Protein AF-A0A966US51-F1 (afdb_monomer_lite)

Sequence (117 aa):
MKNLEQQIIELTKKYYNYVSLDHHKDRDCHWYIEKVYSYGEAPKYTAKHYGYRAEQWTSQTVDSEEDAMLLLINKLTREINDAIKHTKRNLEEAKRNPDETWYTAEEYEKELEALEA

Secondary structure (DSSP, 8-state):
---HHHHHHHHHHHHHHHHTTTT--STTT-EEEEEE--TTSPPEEEEEEE-SSS-EEEPPPBS-HHHHHHHHHHHHHHHHHHHHHHHHHHHHHHHH-TTSSSS-HHHHHHHHHHHH-

Radius of gyration: 16.94 Å; chains: 1; bounding box: 43×23×50 Å

Structure (mmCIF, N/CA/C/O backbone):
data_AF-A0A966US51-F1
#
_entry.id   AF-A0A966US51-F1
#
loop_
_atom_site.group_PDB
_atom_site.id
_atom_site.type_symbol
_atom_site.label_atom_id
_atom_site.label_alt_id
_atom_site.label_comp_id
_atom_site.label_asym_id
_atom_site.label_entity_id
_atom_site.label_seq_id
_atom_site.pdbx_PDB_ins_code
_atom_site.Cartn_x
_atom_site.Cartn_y
_atom_site.Cartn_z
_atom_site.occupancy
_atom_site.B_iso_or_equiv
_atom_site.auth_seq_id
_atom_site.auth_comp_id
_atom_site.auth_asym_id
_atom_site.auth_atom_id
_atom_site.pdbx_PDB_model_num
ATOM 1 N N . MET A 1 1 ? 8.982 11.248 15.789 1.00 44.47 1 MET A N 1
ATOM 2 C CA . MET A 1 1 ? 8.075 10.231 15.214 1.00 44.47 1 MET A CA 1
ATOM 3 C C . MET A 1 1 ? 7.290 10.898 14.100 1.00 44.47 1 MET A C 1
ATOM 5 O O . MET A 1 1 ? 6.773 11.981 14.343 1.00 44.47 1 MET A O 1
ATOM 9 N N . LYS A 1 2 ? 7.261 10.334 12.885 1.00 61.28 2 LYS A N 1
ATOM 10 C CA . LYS A 1 2 ? 6.337 10.822 11.848 1.00 61.28 2 LYS A CA 1
ATOM 11 C C . LYS A 1 2 ? 4.908 10.502 12.292 1.00 61.28 2 LYS A C 1
ATOM 13 O O . LYS A 1 2 ? 4.675 9.394 12.769 1.00 61.28 2 LYS A O 1
ATOM 18 N N . ASN A 1 3 ? 3.985 11.445 12.113 1.00 91.75 3 ASN A N 1
ATOM 19 C CA . ASN A 1 3 ? 2.546 11.189 12.223 1.00 91.75 3 ASN A CA 1
ATOM 20 C C . ASN A 1 3 ? 2.189 9.979 11.325 1.00 91.75 3 ASN A C 1
ATOM 22 O O . ASN A 1 3 ? 2.641 9.931 10.179 1.00 91.75 3 ASN A O 1
ATOM 26 N N . LEU A 1 4 ? 1.443 8.995 11.845 1.00 96.50 4 LEU A N 1
ATOM 27 C CA . LEU A 1 4 ? 1.024 7.803 11.094 1.00 96.50 4 LEU A CA 1
ATOM 28 C C . LEU A 1 4 ? 0.222 8.182 9.839 1.00 96.50 4 LEU A C 1
ATOM 30 O O . LEU A 1 4 ? 0.421 7.579 8.789 1.00 96.50 4 LEU A O 1
ATOM 34 N N . GLU A 1 5 ? -0.605 9.229 9.906 1.00 95.81 5 GLU A N 1
ATOM 35 C CA . GLU A 1 5 ? -1.351 9.732 8.745 1.00 95.81 5 GLU A CA 1
ATOM 36 C C . GLU A 1 5 ? -0.393 10.222 7.664 1.00 95.81 5 GLU A C 1
ATOM 38 O O . GLU A 1 5 ? -0.547 9.893 6.493 1.00 95.81 5 GLU A O 1
ATOM 43 N N . GLN A 1 6 ? 0.652 10.954 8.061 1.00 96.81 6 GLN A N 1
ATOM 44 C CA . GLN A 1 6 ? 1.655 11.448 7.124 1.00 96.81 6 GLN A CA 1
ATOM 45 C C . GLN A 1 6 ? 2.403 10.295 6.444 1.00 96.81 6 GLN A C 1
ATOM 47 O O . GLN A 1 6 ? 2.704 10.385 5.257 1.00 96.81 6 GLN A O 1
ATOM 52 N N . GLN A 1 7 ? 2.669 9.202 7.167 1.00 97.31 7 GLN A N 1
ATOM 53 C CA . GLN A 1 7 ? 3.267 8.000 6.579 1.00 97.31 7 GLN A CA 1
ATOM 54 C C . GLN A 1 7 ? 2.319 7.330 5.577 1.00 97.31 7 GLN A C 1
ATOM 56 O O . GLN A 1 7 ? 2.754 6.954 4.492 1.00 97.31 7 GLN A O 1
ATOM 61 N N . ILE A 1 8 ? 1.024 7.227 5.896 1.00 97.56 8 ILE A N 1
ATOM 62 C CA . ILE A 1 8 ? 0.015 6.705 4.963 1.00 97.56 8 ILE A CA 1
ATOM 63 C C . ILE A 1 8 ? -0.072 7.592 3.717 1.00 97.56 8 ILE A C 1
ATOM 65 O O . ILE A 1 8 ? -0.079 7.065 2.609 1.00 97.56 8 ILE A O 1
ATOM 69 N N . ILE A 1 9 ? -0.080 8.920 3.862 1.00 96.62 9 ILE A N 1
ATOM 70 C CA . ILE A 1 9 ? -0.108 9.868 2.735 1.00 96.62 9 ILE A CA 1
ATOM 71 C C . ILE A 1 9 ? 1.114 9.676 1.830 1.00 96.62 9 ILE A C 1
ATOM 73 O O . ILE A 1 9 ? 0.985 9.622 0.609 1.00 96.62 9 ILE A O 1
ATOM 77 N N . GLU A 1 10 ? 2.307 9.548 2.412 1.00 95.81 10 GLU A N 1
ATOM 78 C CA . GLU A 1 10 ? 3.533 9.308 1.647 1.00 95.81 10 GLU A CA 1
ATOM 79 C C . GLU A 1 10 ? 3.482 7.967 0.898 1.00 95.81 10 GLU A C 1
ATOM 81 O O . GLU A 1 10 ? 3.763 7.920 -0.299 1.00 95.81 10 GLU A O 1
ATOM 86 N N . LEU A 1 11 ? 3.082 6.885 1.573 1.00 96.44 11 LEU A N 1
ATOM 87 C CA . LEU A 1 11 ? 3.015 5.547 0.979 1.00 96.44 11 LEU A CA 1
ATOM 88 C C . LEU A 1 11 ? 1.932 5.439 -0.099 1.00 96.44 11 LEU A C 1
ATOM 90 O O . LEU A 1 11 ? 2.184 4.893 -1.170 1.00 96.44 11 LEU A O 1
ATOM 94 N N . THR A 1 12 ? 0.743 5.986 0.147 1.00 95.25 12 THR A N 1
ATOM 95 C CA . THR A 1 12 ? -0.349 5.993 -0.839 1.00 95.25 12 THR A CA 1
ATOM 96 C C . THR A 1 12 ? -0.006 6.847 -2.053 1.00 95.25 12 THR A C 1
ATOM 98 O O . THR A 1 12 ? -0.349 6.454 -3.162 1.00 95.25 12 THR A O 1
ATOM 101 N N . LYS A 1 13 ? 0.742 7.948 -1.893 1.00 94.38 13 LYS A N 1
ATOM 102 C CA . LYS A 1 13 ? 1.254 8.733 -3.026 1.00 94.38 13 LYS A CA 1
ATOM 103 C C . LYS A 1 13 ? 2.219 7.923 -3.898 1.00 94.38 13 LYS A C 1
ATOM 105 O O . LYS A 1 13 ? 2.074 7.943 -5.117 1.00 94.38 13 LYS A O 1
ATOM 110 N N . LYS A 1 14 ? 3.168 7.196 -3.293 1.00 94.25 14 LYS A N 1
ATOM 111 C CA . LYS A 1 14 ? 4.074 6.288 -4.027 1.00 94.25 14 LYS A CA 1
ATOM 112 C C . LYS A 1 14 ? 3.290 5.205 -4.762 1.00 94.25 14 LYS A C 1
ATOM 114 O O . LYS A 1 14 ? 3.460 5.017 -5.962 1.00 94.25 14 LYS A O 1
ATOM 119 N N . TYR A 1 15 ? 2.380 4.541 -4.048 1.00 94.44 15 TYR A N 1
ATOM 120 C CA . TYR A 1 15 ? 1.547 3.489 -4.620 1.00 94.44 15 TYR A CA 1
ATOM 121 C C . TYR A 1 15 ? 0.697 4.011 -5.787 1.00 94.44 15 TYR A C 1
ATOM 123 O O . TYR A 1 15 ? 0.690 3.396 -6.845 1.00 94.44 15 TYR A O 1
ATOM 131 N N . TYR A 1 16 ? 0.062 5.179 -5.632 1.00 93.44 16 TYR A N 1
ATOM 132 C CA . TYR A 1 16 ? -0.713 5.854 -6.675 1.00 93.44 16 TYR A CA 1
ATOM 133 C C . TYR A 1 16 ? 0.121 6.154 -7.924 1.00 93.44 16 TYR A C 1
ATOM 135 O O . TYR A 1 16 ? -0.297 5.825 -9.033 1.00 93.44 16 TYR A O 1
ATOM 143 N N . ASN A 1 17 ? 1.305 6.748 -7.757 1.00 92.19 17 ASN A N 1
ATOM 144 C CA . ASN A 1 17 ? 2.195 7.044 -8.878 1.00 92.19 17 ASN A CA 1
ATOM 145 C C . ASN A 1 17 ? 2.556 5.776 -9.657 1.00 92.19 17 ASN A C 1
ATOM 147 O O . ASN A 1 17 ? 2.588 5.818 -10.877 1.00 92.19 17 ASN A O 1
ATOM 151 N N . TYR A 1 18 ? 2.781 4.657 -8.968 1.00 92.62 18 TYR A N 1
ATOM 152 C CA . TYR A 1 18 ? 3.047 3.370 -9.605 1.00 92.62 18 TYR A CA 1
ATOM 153 C C . TYR A 1 18 ? 1.816 2.797 -10.320 1.00 92.62 18 TYR A C 1
ATOM 155 O O . TYR A 1 18 ? 1.871 2.533 -11.518 1.00 92.62 18 TYR A O 1
ATOM 163 N N . VAL A 1 19 ? 0.685 2.625 -9.626 1.00 91.25 19 VAL A N 1
ATOM 164 C CA . VAL A 1 19 ? -0.488 1.955 -10.220 1.00 91.25 19 VAL A CA 1
ATOM 165 C C . VAL A 1 19 ? -1.164 2.782 -11.315 1.00 91.25 19 VAL A C 1
ATOM 167 O O . VAL A 1 19 ? -1.837 2.213 -12.169 1.00 91.25 19 VAL A O 1
ATOM 170 N N . SER A 1 20 ? -0.959 4.104 -11.326 1.00 89.50 20 SER A N 1
ATOM 171 C CA . SER A 1 20 ? -1.471 4.998 -12.375 1.00 89.50 20 SER A CA 1
ATOM 172 C C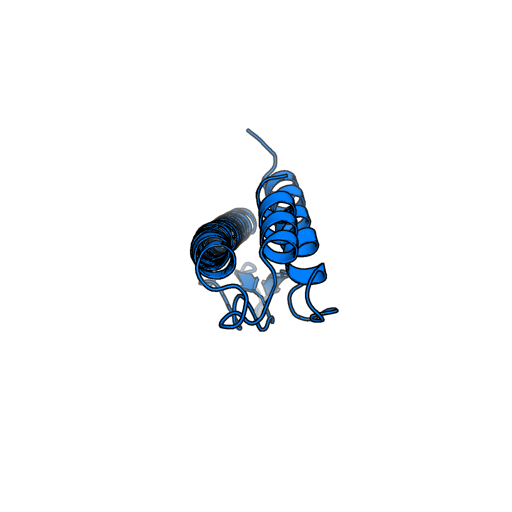 . SER A 1 20 ? -0.687 4.954 -13.692 1.00 89.50 20 SER A C 1
ATOM 174 O O . SER A 1 20 ? -1.178 5.485 -14.690 1.00 89.50 20 SER A O 1
ATOM 176 N N . LEU A 1 21 ? 0.496 4.323 -13.725 1.00 88.38 21 LEU A N 1
ATOM 177 C CA . LEU A 1 21 ? 1.234 4.068 -14.973 1.00 88.38 21 LEU A CA 1
ATOM 178 C C . LEU A 1 21 ? 0.544 3.010 -15.839 1.00 88.38 21 LEU A C 1
ATOM 180 O O . LEU A 1 21 ? 0.678 3.023 -17.061 1.00 88.38 21 LEU A O 1
ATOM 184 N N . ASP A 1 22 ? -0.227 2.127 -15.209 1.00 77.75 22 ASP A N 1
ATOM 185 C CA . ASP A 1 22 ? -1.046 1.121 -15.867 1.00 77.75 22 ASP A CA 1
ATOM 186 C C . ASP A 1 22 ? -2.501 1.607 -16.004 1.00 77.75 22 ASP A C 1
ATOM 188 O O . ASP A 1 22 ? -2.941 2.578 -15.388 1.00 77.75 22 ASP A O 1
ATOM 192 N N . HIS A 1 23 ? -3.310 0.929 -16.811 1.00 71.62 23 HIS A N 1
ATOM 193 C CA . HIS A 1 23 ? -4.684 1.313 -17.143 1.00 71.62 23 HIS A CA 1
ATOM 194 C C . HIS A 1 23 ? -5.681 1.195 -15.962 1.00 71.62 23 HIS A C 1
ATOM 196 O O . HIS A 1 23 ? -6.900 1.265 -16.162 1.00 71.62 23 HIS A O 1
ATOM 202 N N . HIS A 1 24 ? -5.197 1.024 -14.729 1.00 65.62 24 HIS A N 1
ATOM 203 C CA . HIS A 1 24 ? -5.976 0.818 -13.510 1.00 65.62 24 HIS A CA 1
ATOM 204 C C . HIS A 1 24 ? -6.398 2.147 -12.876 1.00 65.62 24 HIS A C 1
ATOM 206 O O . HIS A 1 24 ? -5.833 2.627 -11.902 1.00 65.62 24 HIS A O 1
ATOM 212 N N . LYS A 1 25 ? -7.440 2.757 -13.443 1.00 64.44 25 LYS A N 1
ATOM 213 C CA . LYS A 1 25 ? -7.753 4.172 -13.188 1.00 64.44 25 LYS A CA 1
ATOM 214 C C . LYS A 1 25 ? -8.401 4.510 -11.838 1.00 64.44 25 LYS A C 1
ATOM 216 O O . LYS A 1 25 ? -8.533 5.695 -11.561 1.00 64.44 25 LYS A O 1
ATOM 221 N N . ASP A 1 26 ? -8.829 3.540 -11.023 1.00 74.38 26 ASP A N 1
ATOM 222 C CA . ASP A 1 26 ? -9.510 3.879 -9.754 1.00 74.38 26 ASP A CA 1
ATOM 223 C C . ASP A 1 26 ? -9.433 2.801 -8.659 1.00 74.38 26 ASP A C 1
ATOM 225 O O . ASP A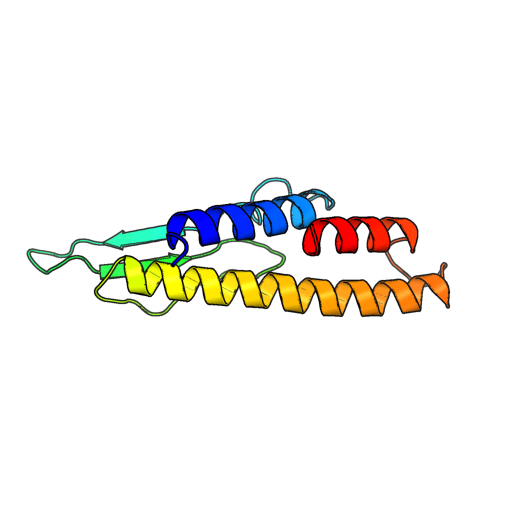 1 26 ? -9.229 3.117 -7.492 1.00 74.38 26 ASP A O 1
ATOM 229 N N . ARG A 1 27 ? -9.552 1.509 -9.002 1.00 78.00 27 ARG A N 1
ATOM 230 C CA . ARG A 1 27 ? -9.693 0.445 -7.984 1.00 78.00 27 ARG A CA 1
ATOM 231 C C . ARG A 1 27 ? -8.462 0.251 -7.100 1.00 78.00 27 ARG A C 1
ATOM 233 O O . ARG A 1 27 ? -8.599 0.012 -5.906 1.00 78.00 27 ARG A O 1
ATOM 240 N N . ASP A 1 28 ? -7.276 0.388 -7.674 1.00 86.81 28 ASP A N 1
ATOM 241 C CA . ASP A 1 28 ? -6.015 0.229 -6.951 1.00 86.81 28 ASP A CA 1
ATOM 242 C C . ASP A 1 28 ? -5.612 1.502 -6.181 1.00 86.81 28 ASP A C 1
ATOM 244 O O . ASP A 1 28 ? -4.729 1.479 -5.331 1.00 86.81 28 ASP A O 1
ATOM 248 N N . CYS A 1 29 ? -6.279 2.633 -6.411 1.00 88.75 29 CYS A N 1
ATOM 249 C CA . CYS A 1 29 ? -5.852 3.915 -5.851 1.00 88.75 29 CYS A CA 1
ATOM 250 C C . CYS A 1 29 ? -6.313 4.139 -4.404 1.00 88.75 29 CYS A C 1
ATOM 252 O O . CYS A 1 29 ? -5.763 5.000 -3.716 1.00 88.75 29 CYS A O 1
ATOM 254 N N . HIS A 1 30 ? -7.310 3.384 -3.932 1.00 92.06 30 HIS A N 1
ATOM 255 C CA . HIS A 1 30 ? -7.977 3.671 -2.663 1.00 92.06 30 HIS A CA 1
ATOM 256 C C . HIS A 1 30 ? -7.641 2.671 -1.566 1.00 92.06 30 HIS A C 1
ATOM 258 O O . HIS A 1 30 ? -7.680 1.451 -1.744 1.00 92.06 30 HIS A O 1
ATOM 264 N N . TRP A 1 31 ? -7.380 3.222 -0.389 1.00 95.88 31 TRP A N 1
ATOM 265 C CA . TRP A 1 31 ? -7.098 2.496 0.837 1.00 95.88 31 TRP A CA 1
ATOM 266 C C . TRP A 1 31 ? -7.981 3.064 1.937 1.00 95.88 31 TRP A C 1
ATOM 268 O O . TRP A 1 31 ? -8.191 4.274 2.007 1.00 95.88 31 TRP A O 1
ATOM 278 N N . TYR A 1 32 ? -8.514 2.191 2.783 1.00 97.25 32 TYR A N 1
ATOM 279 C CA . TYR A 1 32 ? -9.562 2.561 3.725 1.00 97.25 32 TYR A CA 1
ATOM 280 C C . TYR A 1 32 ? -9.175 2.172 5.141 1.00 97.25 32 TYR A C 1
ATOM 282 O O . TYR A 1 32 ? -8.587 1.113 5.361 1.00 97.25 32 TYR A O 1
ATOM 290 N N . ILE A 1 33 ? -9.586 3.001 6.096 1.00 97.94 33 ILE A N 1
ATOM 291 C CA . ILE A 1 33 ? -9.754 2.614 7.492 1.00 97.94 33 ILE A CA 1
ATOM 292 C C . ILE A 1 33 ? -11.238 2.772 7.797 1.00 97.94 33 ILE A C 1
ATOM 294 O O . ILE A 1 33 ? -11.797 3.861 7.692 1.00 97.94 33 ILE A O 1
ATOM 298 N N . GLU A 1 34 ? -11.892 1.670 8.130 1.00 98.19 34 GLU A N 1
ATOM 299 C CA . GLU A 1 34 ? -13.295 1.655 8.511 1.00 98.19 34 GLU A CA 1
ATOM 300 C C . GLU A 1 34 ? -13.424 1.616 10.027 1.00 98.19 34 GLU A C 1
ATOM 302 O O . GLU A 1 34 ? -12.813 0.773 10.685 1.00 98.19 34 GLU A O 1
ATOM 307 N N . LYS A 1 35 ? -14.275 2.497 10.557 1.00 98.19 35 LYS A N 1
ATOM 308 C CA . LYS A 1 35 ? -14.678 2.548 11.960 1.00 98.19 35 LYS A CA 1
ATOM 309 C C . LYS A 1 35 ? -16.126 2.092 12.088 1.00 98.19 35 LYS A C 1
ATOM 311 O O . LYS A 1 35 ? -17.018 2.686 11.484 1.00 98.19 35 LYS A O 1
ATOM 316 N N . VAL A 1 36 ? -16.366 1.071 12.902 1.00 98.00 36 VAL A N 1
ATOM 317 C CA . VAL A 1 36 ? -17.683 0.444 13.065 1.00 98.00 36 VAL A CA 1
ATOM 318 C C . VAL A 1 36 ? -18.152 0.584 14.508 1.00 98.00 36 VAL A C 1
ATOM 320 O O . VAL A 1 36 ? -17.409 0.269 15.433 1.00 98.00 36 VAL A O 1
ATOM 323 N N . TYR A 1 37 ? -19.394 1.034 14.695 1.00 97.62 37 TYR A N 1
ATOM 324 C CA . TYR A 1 37 ? -20.072 1.097 15.990 1.00 97.62 37 TYR A CA 1
ATOM 325 C C . TYR A 1 37 ? -21.147 0.012 16.058 1.00 97.62 37 TYR A C 1
ATOM 327 O O . TYR A 1 37 ? -21.961 -0.100 15.142 1.00 97.62 37 TYR A O 1
ATOM 335 N N . SER A 1 38 ? -21.191 -0.731 17.162 1.00 95.88 38 SER A N 1
ATOM 336 C CA . SER A 1 38 ? -22.140 -1.830 17.355 1.00 95.88 38 SER A CA 1
ATOM 337 C C . SER A 1 38 ? -22.853 -1.683 18.693 1.0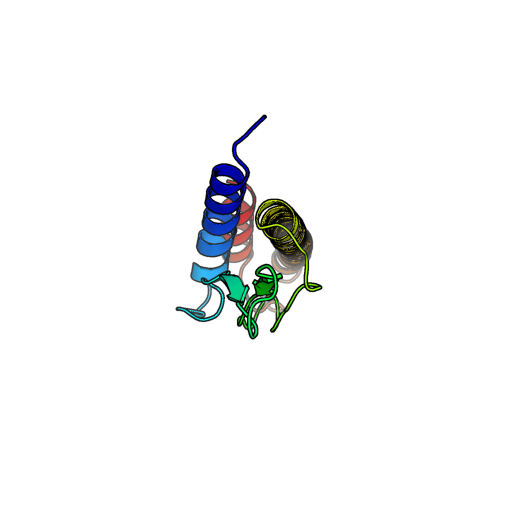0 95.88 38 SER A C 1
ATOM 339 O O . SER A 1 38 ? -22.234 -1.841 19.730 1.00 95.88 38 SER A O 1
ATOM 341 N N . TYR A 1 39 ? -24.151 -1.369 18.675 1.00 94.25 39 TYR A N 1
ATOM 342 C CA . TYR A 1 39 ? -25.086 -1.494 19.811 1.00 94.25 39 TYR A CA 1
ATOM 343 C C . TYR A 1 39 ? -24.551 -1.120 21.213 1.00 94.25 39 TYR A C 1
ATOM 345 O O . TYR A 1 39 ? -24.744 -1.856 22.176 1.00 94.25 39 TYR A O 1
ATOM 353 N N . GLY A 1 40 ? -23.914 0.046 21.351 1.00 95.38 40 GLY A N 1
ATOM 354 C CA . GLY A 1 40 ? -23.406 0.539 22.642 1.00 95.38 40 GLY A CA 1
ATOM 355 C C . GLY A 1 40 ? -22.014 0.029 23.032 1.00 95.38 40 GLY A C 1
ATOM 356 O O . GLY A 1 40 ? -21.497 0.422 24.075 1.00 95.38 40 GLY A O 1
ATOM 357 N N . GLU A 1 41 ? -21.386 -0.795 22.198 1.00 96.44 41 GLU A N 1
ATOM 358 C CA . GLU A 1 41 ? -19.987 -1.191 22.332 1.00 96.44 41 GLU A CA 1
ATOM 359 C C . GLU A 1 41 ? -19.036 -0.079 21.864 1.00 96.44 41 GLU A C 1
ATOM 361 O O . GLU A 1 41 ? -19.393 0.805 21.075 1.00 96.44 41 GLU A O 1
ATOM 366 N N . ALA A 1 42 ? -17.789 -0.146 22.339 1.00 97.06 42 ALA A N 1
ATOM 367 C CA . ALA A 1 42 ? -16.711 0.688 21.821 1.00 97.06 42 ALA A CA 1
ATOM 368 C C . ALA A 1 42 ? -16.482 0.402 20.322 1.00 97.06 42 ALA A C 1
ATOM 370 O O . ALA A 1 42 ? -16.603 -0.752 19.898 1.00 97.06 42 ALA A O 1
ATOM 371 N N . PRO A 1 43 ? -16.146 1.423 19.510 1.00 97.75 43 PRO A N 1
ATOM 372 C CA . PRO A 1 43 ? -15.958 1.229 18.083 1.00 97.75 43 PRO A CA 1
ATOM 373 C C . PRO A 1 43 ? -14.775 0.304 17.792 1.00 97.75 43 PRO A C 1
ATOM 375 O O . PRO A 1 43 ? -13.775 0.311 18.508 1.00 97.75 43 PRO A O 1
ATOM 378 N N . LYS A 1 44 ? -14.884 -0.447 16.698 1.00 98.38 44 LYS A N 1
ATOM 379 C CA . LYS A 1 44 ? -13.815 -1.288 16.154 1.00 98.38 44 LYS A CA 1
ATOM 380 C C . LYS A 1 44 ? -13.304 -0.719 14.836 1.00 98.38 44 LYS A C 1
ATOM 382 O O . LYS A 1 44 ? -14.056 -0.050 14.126 1.00 98.38 44 LYS A O 1
ATOM 387 N N . TYR A 1 45 ? -12.055 -1.020 14.496 1.00 98.69 45 TYR A N 1
ATOM 388 C CA . TYR A 1 45 ? -11.385 -0.499 13.307 1.00 98.69 45 TYR A CA 1
ATOM 389 C C . TYR A 1 45 ? -10.846 -1.625 12.424 1.00 98.69 45 TYR A C 1
ATOM 391 O O . TYR A 1 45 ? -10.374 -2.646 12.924 1.00 98.69 45 TYR A O 1
ATOM 399 N N . THR A 1 46 ? -10.904 -1.440 11.105 1.00 98.50 46 THR A N 1
ATOM 400 C CA . THR A 1 46 ? -10.310 -2.350 10.107 1.00 98.50 46 THR A CA 1
ATOM 401 C C . THR A 1 46 ? -9.687 -1.555 8.968 1.00 98.50 46 THR A C 1
ATOM 403 O O . THR A 1 46 ? -10.253 -0.553 8.545 1.00 98.50 46 THR A O 1
ATOM 406 N N . ALA A 1 47 ? -8.546 -2.001 8.444 1.00 98.31 47 ALA A N 1
ATOM 407 C CA . ALA A 1 47 ? -7.951 -1.460 7.226 1.00 98.31 47 ALA A CA 1
ATOM 408 C C . ALA A 1 47 ? -8.335 -2.317 6.013 1.00 98.31 47 ALA A C 1
ATOM 410 O O . ALA A 1 47 ? -8.404 -3.545 6.119 1.00 98.31 47 ALA A O 1
ATOM 411 N N . LYS A 1 48 ? -8.598 -1.688 4.862 1.00 97.75 48 LYS A N 1
ATOM 412 C CA . LYS A 1 48 ? -9.095 -2.376 3.661 1.00 97.75 48 LYS A CA 1
ATOM 413 C C . LYS A 1 48 ? -8.533 -1.822 2.359 1.00 97.75 48 LYS A C 1
ATOM 415 O O . LYS A 1 48 ? -8.133 -0.662 2.279 1.00 97.75 48 LYS A O 1
ATOM 420 N N . HIS A 1 49 ? -8.574 -2.667 1.333 1.00 95.50 49 HIS A N 1
ATOM 421 C CA . HIS A 1 49 ? -8.245 -2.341 -0.049 1.00 95.50 49 HIS A CA 1
ATOM 422 C C . HIS A 1 49 ? -9.093 -3.173 -1.019 1.00 95.50 49 HIS A C 1
ATOM 424 O O . HIS A 1 49 ? -9.383 -4.341 -0.748 1.00 95.50 49 HIS A O 1
ATOM 430 N N . TYR A 1 50 ? -9.475 -2.575 -2.148 1.00 91.12 50 TYR A N 1
ATOM 431 C CA . TYR A 1 50 ? -10.342 -3.190 -3.158 1.00 91.12 50 TYR A CA 1
ATOM 432 C C . TYR A 1 50 ? -9.746 -3.061 -4.572 1.00 91.12 50 TYR A C 1
ATOM 434 O O . TYR A 1 50 ? -10.439 -2.651 -5.505 1.00 91.12 50 TYR A O 1
ATOM 442 N N . GLY A 1 51 ? -8.461 -3.395 -4.722 1.00 87.00 51 GLY A N 1
ATOM 443 C CA . GLY A 1 51 ? -7.731 -3.326 -5.990 1.00 87.00 51 GLY A CA 1
ATOM 444 C C . GLY A 1 51 ? -7.573 -4.664 -6.711 1.00 87.00 51 GLY A C 1
ATOM 445 O O . GLY A 1 51 ? -7.976 -5.723 -6.227 1.00 87.00 51 GLY A O 1
ATOM 446 N N . TYR A 1 52 ? -6.976 -4.598 -7.898 1.00 85.56 52 TYR A N 1
ATOM 447 C CA . TYR A 1 52 ? -6.581 -5.751 -8.702 1.00 85.56 52 TYR A CA 1
ATOM 448 C C . TYR A 1 52 ? -5.118 -6.143 -8.479 1.00 85.56 52 TYR A C 1
ATOM 450 O O . TYR A 1 52 ? -4.821 -7.334 -8.449 1.00 85.56 52 TYR A O 1
ATOM 458 N N . ARG A 1 53 ? -4.210 -5.171 -8.312 1.00 84.88 53 ARG A N 1
ATOM 459 C CA . ARG A 1 53 ? -2.770 -5.420 -8.155 1.00 84.88 53 ARG A CA 1
ATOM 460 C C . ARG A 1 53 ? -2.409 -5.894 -6.754 1.00 84.88 53 ARG A C 1
ATOM 462 O O . ARG A 1 53 ? -1.709 -6.890 -6.632 1.00 84.88 53 ARG A O 1
ATOM 469 N N . ALA A 1 54 ? -2.893 -5.217 -5.713 1.00 86.12 54 ALA A N 1
ATOM 470 C CA . ALA A 1 54 ? -2.661 -5.627 -4.319 1.00 86.12 54 ALA A CA 1
ATOM 471 C C . ALA A 1 54 ? -3.727 -6.597 -3.770 1.00 86.12 54 ALA A C 1
ATOM 473 O O . ALA A 1 54 ? -3.751 -6.863 -2.558 1.00 86.12 54 ALA A O 1
ATOM 474 N N . GLU A 1 55 ? -4.574 -7.115 -4.671 1.00 86.12 55 GLU A N 1
ATOM 475 C CA . GLU A 1 55 ? -5.760 -7.935 -4.414 1.00 86.12 55 GLU A CA 1
ATOM 476 C C . GLU A 1 55 ? -6.773 -7.275 -3.459 1.00 86.12 55 GLU A C 1
ATOM 478 O O . GLU A 1 55 ? -6.532 -6.246 -2.824 1.00 86.12 55 GLU A O 1
ATOM 483 N N . GLN A 1 56 ? -7.952 -7.881 -3.330 1.00 93.06 56 GLN A N 1
ATOM 484 C CA . GLN A 1 56 ? -8.872 -7.492 -2.271 1.00 93.06 56 GLN A CA 1
ATOM 485 C C . GLN A 1 56 ? -8.280 -7.885 -0.915 1.00 93.06 56 GLN A C 1
ATOM 487 O O . GLN A 1 56 ? -7.957 -9.047 -0.673 1.00 93.06 56 GLN A O 1
ATOM 492 N N . TRP A 1 57 ? -8.186 -6.921 -0.002 1.00 96.06 57 TR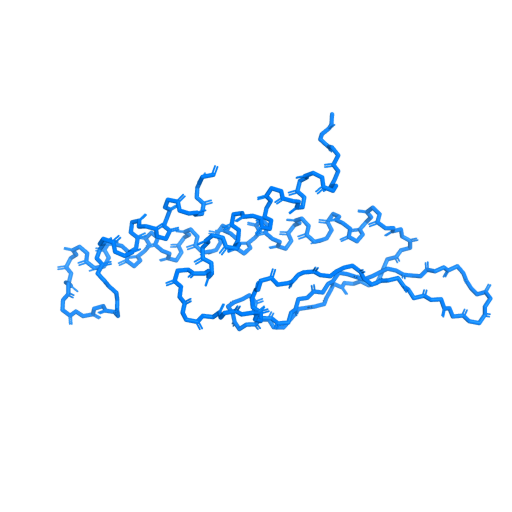P A N 1
ATOM 493 C CA . TRP A 1 57 ? -7.576 -7.132 1.303 1.00 96.06 57 TRP A CA 1
ATOM 494 C C . TRP A 1 57 ? -8.390 -6.493 2.426 1.00 96.06 57 TRP A C 1
ATOM 496 O O . TRP A 1 57 ? -8.984 -5.424 2.287 1.00 96.06 57 TRP A O 1
ATOM 506 N N . THR A 1 58 ? -8.418 -7.164 3.572 1.00 98.06 58 THR A N 1
ATOM 507 C CA . THR A 1 58 ? -8.996 -6.667 4.821 1.00 98.06 58 THR A CA 1
ATOM 508 C C . THR A 1 58 ? -8.104 -7.127 5.965 1.00 98.06 58 THR A C 1
ATOM 510 O O . THR A 1 58 ? -7.719 -8.296 6.028 1.00 98.06 58 THR A O 1
ATOM 513 N N . SER A 1 59 ? -7.734 -6.204 6.847 1.00 98.38 59 SER A N 1
ATOM 514 C CA . SER A 1 59 ? -6.942 -6.510 8.033 1.00 98.38 59 SER A CA 1
ATOM 515 C C . SER A 1 59 ? -7.770 -7.236 9.094 1.00 98.38 59 SER A C 1
ATOM 517 O O . SER A 1 59 ? -8.998 -7.284 9.034 1.00 98.38 59 SER A O 1
ATOM 519 N N . GLN A 1 60 ? -7.099 -7.730 10.135 1.00 97.94 60 GLN A N 1
ATOM 520 C CA . GLN A 1 60 ? -7.786 -8.053 11.385 1.00 97.94 60 GLN A CA 1
ATOM 521 C C . GLN A 1 60 ? -8.491 -6.812 11.963 1.00 97.94 60 GLN A C 1
ATOM 523 O O . GLN A 1 60 ? -8.034 -5.682 11.757 1.00 97.94 60 GLN A O 1
ATOM 528 N N . THR A 1 61 ? -9.581 -7.043 12.693 1.00 98.38 61 THR A N 1
ATOM 529 C CA . THR A 1 61 ? -10.303 -6.017 13.452 1.00 98.38 61 THR A CA 1
ATOM 530 C C . THR A 1 61 ? -9.555 -5.683 14.736 1.00 98.38 61 THR A C 1
ATOM 532 O O . THR A 1 61 ? -9.160 -6.588 15.468 1.00 98.38 61 THR A O 1
ATOM 535 N N . VAL A 1 62 ? -9.384 -4.394 15.018 1.00 98.50 62 VAL A N 1
ATOM 536 C CA . VAL A 1 62 ? -8.639 -3.881 16.177 1.00 98.50 62 VAL A CA 1
ATOM 537 C C . VAL A 1 62 ? -9.437 -2.828 16.945 1.00 98.50 62 VAL A C 1
ATOM 539 O O . VAL A 1 62 ? -10.457 -2.323 16.468 1.00 98.50 62 VAL A O 1
ATOM 542 N N . ASP A 1 63 ? -8.971 -2.508 18.149 1.00 98.12 63 ASP A N 1
ATOM 543 C CA . ASP A 1 63 ? -9.687 -1.650 19.101 1.00 98.12 63 ASP A CA 1
ATOM 544 C C . ASP A 1 63 ? -9.313 -0.167 18.982 1.00 98.12 63 ASP A C 1
ATOM 546 O O . ASP A 1 63 ? -9.998 0.690 19.543 1.00 98.12 63 ASP A O 1
ATOM 550 N N . SER A 1 64 ? -8.252 0.150 18.236 1.00 97.94 64 SER A N 1
ATOM 551 C CA . SER A 1 64 ? -7.765 1.513 18.045 1.00 97.94 64 SER A CA 1
ATOM 552 C C . SER A 1 64 ? -7.580 1.860 16.568 1.00 97.94 64 SER A C 1
ATOM 554 O O . SER A 1 64 ? -7.277 1.010 15.728 1.00 97.94 64 SER A O 1
ATOM 556 N N . GLU A 1 65 ? -7.757 3.141 16.253 1.00 97.62 65 GLU A N 1
ATOM 557 C CA . GLU A 1 65 ? -7.474 3.683 14.924 1.00 97.62 65 GLU A CA 1
ATOM 558 C C . GLU A 1 65 ? -5.982 3.571 14.590 1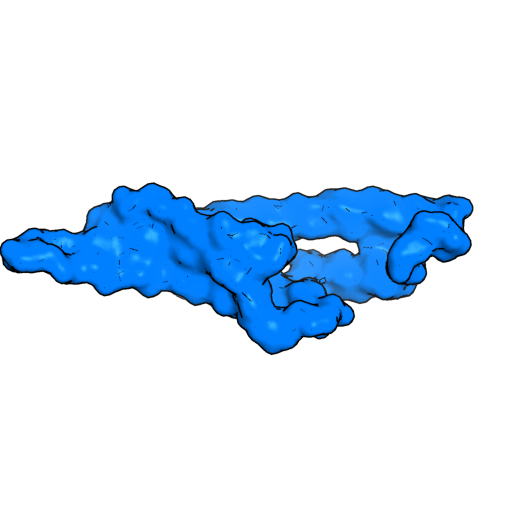.00 97.62 65 GLU A C 1
ATOM 560 O O . GLU A 1 65 ? -5.623 3.161 13.490 1.00 97.62 65 GLU A O 1
ATOM 565 N N . GLU A 1 66 ? -5.117 3.843 15.569 1.00 97.62 66 GLU A N 1
ATOM 566 C CA . GLU A 1 66 ? -3.660 3.771 15.434 1.00 97.62 66 GLU A CA 1
ATOM 567 C C . GLU A 1 66 ? -3.188 2.363 15.036 1.00 97.62 66 GLU A C 1
ATOM 569 O O . GLU A 1 66 ? -2.360 2.224 14.133 1.00 97.62 66 GLU A O 1
ATOM 574 N N . ASP A 1 67 ? -3.759 1.306 15.623 1.00 98.19 67 ASP A N 1
ATOM 575 C CA . ASP A 1 67 ? -3.439 -0.075 15.244 1.00 98.19 67 ASP A CA 1
ATOM 576 C C . ASP A 1 67 ? -3.873 -0.382 13.804 1.00 98.19 67 ASP A C 1
ATOM 578 O O . ASP A 1 67 ? -3.142 -1.035 13.053 1.00 98.19 67 ASP A O 1
ATOM 582 N N . ALA A 1 68 ? -5.040 0.114 13.377 1.00 98.56 68 ALA A N 1
ATOM 583 C CA . ALA A 1 68 ? -5.507 -0.057 12.002 1.00 98.56 68 ALA A CA 1
ATOM 584 C C . ALA A 1 68 ? -4.606 0.696 11.009 1.00 98.56 68 ALA A C 1
ATOM 586 O O . ALA A 1 68 ? -4.281 0.168 9.943 1.00 98.56 68 ALA A O 1
ATOM 587 N N . MET A 1 69 ? -4.135 1.890 11.377 1.00 98.38 69 MET A N 1
ATOM 588 C CA . MET A 1 69 ? -3.163 2.660 10.598 1.00 98.38 69 MET A CA 1
ATOM 589 C C . MET A 1 69 ? -1.827 1.929 10.464 1.00 98.38 69 MET A C 1
ATOM 591 O O . MET A 1 69 ? -1.273 1.869 9.368 1.00 98.38 69 MET A O 1
ATOM 595 N N . LEU A 1 70 ? -1.317 1.327 11.542 1.00 98.31 70 LEU A N 1
ATOM 596 C CA . LEU A 1 70 ? -0.092 0.523 11.501 1.00 98.31 70 LEU A CA 1
ATOM 597 C C . LEU A 1 70 ? -0.249 -0.703 10.593 1.00 98.31 70 LEU A C 1
ATOM 599 O O . LEU A 1 70 ? 0.647 -1.009 9.805 1.00 98.31 70 LEU A O 1
ATOM 603 N N . LEU A 1 71 ? -1.399 -1.384 10.648 1.00 98.50 71 LEU A N 1
ATOM 604 C CA . LEU A 1 71 ? -1.711 -2.495 9.744 1.00 98.50 71 LEU A CA 1
ATOM 605 C C . LEU A 1 71 ? -1.745 -2.041 8.278 1.00 98.50 71 LEU A C 1
ATOM 607 O O . LEU A 1 71 ? -1.197 -2.732 7.416 1.00 98.50 71 LEU A O 1
ATOM 611 N N . LEU A 1 72 ? -2.329 -0.873 7.997 1.00 98.31 72 LEU A N 1
ATOM 612 C CA . LEU A 1 72 ? -2.351 -0.291 6.657 1.00 98.31 72 LEU A CA 1
ATOM 613 C C . LEU A 1 72 ? -0.943 0.075 6.163 1.00 98.31 72 LEU A C 1
ATOM 615 O O . LEU A 1 72 ? -0.574 -0.294 5.049 1.00 98.31 72 LEU A O 1
ATOM 619 N N . ILE A 1 73 ? -0.134 0.737 6.994 1.00 98.31 73 ILE A N 1
ATOM 620 C CA . ILE A 1 73 ? 1.265 1.081 6.686 1.00 98.31 73 ILE A CA 1
ATOM 621 C C . ILE A 1 73 ? 2.067 -0.178 6.349 1.00 98.31 73 ILE A C 1
ATOM 623 O O . ILE A 1 73 ? 2.792 -0.203 5.352 1.00 98.31 73 ILE A O 1
ATOM 627 N N . ASN A 1 74 ? 1.913 -1.240 7.143 1.00 98.19 74 ASN A N 1
ATOM 628 C CA . ASN A 1 74 ? 2.603 -2.507 6.916 1.00 98.19 74 ASN A CA 1
ATOM 629 C C . ASN A 1 74 ? 2.192 -3.151 5.586 1.00 98.19 74 ASN A C 1
ATOM 631 O O . ASN A 1 74 ? 3.060 -3.610 4.839 1.00 98.19 74 ASN A O 1
ATOM 635 N N . LYS A 1 75 ? 0.891 -3.163 5.262 1.00 97.75 75 LYS A N 1
ATOM 636 C CA . LYS A 1 75 ? 0.400 -3.676 3.975 1.00 97.75 75 LYS A CA 1
ATOM 637 C C . LYS A 1 75 ? 0.942 -2.846 2.812 1.00 97.75 75 LYS A C 1
ATOM 639 O O . LYS A 1 75 ? 1.571 -3.423 1.936 1.00 97.75 75 LYS A O 1
ATOM 644 N N . LEU A 1 76 ? 0.786 -1.521 2.828 1.00 97.31 76 LEU A N 1
ATOM 645 C CA . LEU A 1 76 ? 1.299 -0.628 1.777 1.00 97.31 76 LEU A CA 1
ATOM 646 C C . LEU A 1 76 ? 2.806 -0.800 1.552 1.00 97.31 76 LEU A C 1
ATOM 648 O O . LEU A 1 76 ? 3.256 -0.932 0.418 1.00 97.31 76 LEU A O 1
ATOM 652 N N . THR A 1 77 ? 3.583 -0.848 2.635 1.00 97.62 77 THR A N 1
ATOM 653 C CA . THR A 1 77 ? 5.036 -1.050 2.569 1.00 97.62 77 THR A CA 1
ATOM 654 C C . THR A 1 77 ? 5.379 -2.383 1.911 1.00 97.62 77 THR A C 1
ATOM 656 O O . THR A 1 77 ? 6.280 -2.451 1.076 1.00 97.62 77 THR A O 1
ATOM 659 N N . ARG A 1 78 ? 4.656 -3.453 2.263 1.00 97.25 78 ARG A N 1
ATOM 660 C CA . ARG A 1 78 ? 4.833 -4.764 1.637 1.00 97.25 78 ARG A CA 1
ATOM 661 C C . ARG A 1 78 ? 4.510 -4.724 0.144 1.00 97.25 78 ARG A C 1
ATOM 663 O O . ARG A 1 78 ? 5.337 -5.181 -0.633 1.00 97.25 78 ARG A O 1
ATOM 670 N N . GLU A 1 79 ? 3.376 -4.149 -0.247 1.00 95.88 79 GLU A N 1
ATOM 671 C CA . GLU A 1 79 ? 2.973 -4.066 -1.658 1.00 95.88 79 GLU A CA 1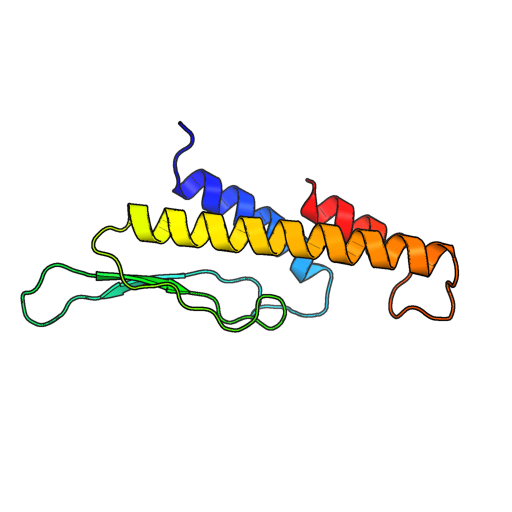
ATOM 672 C C . GLU A 1 79 ? 3.976 -3.280 -2.503 1.00 95.88 79 GLU A C 1
ATOM 674 O O . GLU A 1 79 ? 4.338 -3.710 -3.593 1.00 95.88 79 GLU A O 1
ATOM 679 N N . ILE A 1 80 ? 4.484 -2.160 -1.981 1.00 96.31 80 ILE A N 1
ATOM 680 C CA . ILE A 1 80 ? 5.520 -1.368 -2.653 1.00 96.31 80 ILE A CA 1
ATOM 681 C C . ILE A 1 80 ? 6.810 -2.185 -2.801 1.00 96.31 80 ILE A C 1
ATOM 683 O O . ILE A 1 80 ? 7.394 -2.221 -3.880 1.00 96.31 80 ILE A O 1
ATOM 687 N N . ASN A 1 81 ? 7.249 -2.888 -1.754 1.00 97.31 81 ASN A N 1
ATOM 688 C CA . ASN A 1 81 ? 8.461 -3.711 -1.818 1.00 97.31 81 ASN A CA 1
ATOM 689 C C . ASN A 1 81 ? 8.320 -4.903 -2.778 1.00 97.31 81 ASN A C 1
ATOM 691 O O . ASN A 1 81 ? 9.260 -5.220 -3.515 1.00 97.31 81 ASN A O 1
ATOM 695 N N . ASP A 1 82 ? 7.159 -5.559 -2.780 1.00 96.06 82 ASP A N 1
ATOM 696 C CA . ASP A 1 82 ? 6.859 -6.665 -3.687 1.00 96.06 82 ASP A CA 1
ATOM 697 C C . ASP A 1 82 ? 6.799 -6.164 -5.143 1.00 96.06 82 ASP A C 1
ATOM 699 O O . ASP A 1 82 ? 7.387 -6.798 -6.026 1.00 96.06 82 ASP A O 1
ATOM 703 N N . ALA A 1 83 ? 6.219 -4.981 -5.384 1.00 94.62 83 ALA A N 1
ATOM 704 C CA . ALA A 1 83 ? 6.243 -4.310 -6.683 1.00 94.62 83 ALA A CA 1
ATOM 705 C C . ALA A 1 83 ? 7.674 -3.971 -7.130 1.00 94.62 83 ALA A C 1
ATOM 707 O O . ALA A 1 83 ? 8.068 -4.363 -8.222 1.00 94.62 83 ALA A O 1
ATOM 708 N N . ILE A 1 84 ? 8.505 -3.368 -6.269 1.00 96.56 84 ILE A N 1
ATOM 709 C CA . ILE A 1 84 ? 9.918 -3.067 -6.579 1.00 96.56 84 ILE A CA 1
ATOM 710 C C . ILE A 1 84 ? 10.664 -4.336 -7.001 1.00 96.56 84 ILE A C 1
ATOM 712 O O . ILE A 1 84 ? 11.402 -4.339 -7.988 1.00 96.56 84 ILE A O 1
ATOM 716 N N . LYS A 1 85 ? 10.484 -5.435 -6.262 1.00 97.50 85 LYS A N 1
ATOM 717 C CA . LYS A 1 85 ? 11.128 -6.717 -6.568 1.00 97.50 85 LYS A CA 1
ATOM 718 C C . LYS A 1 85 ? 10.644 -7.295 -7.899 1.00 97.50 85 LYS A C 1
ATOM 720 O O . LYS A 1 85 ? 11.452 -7.862 -8.637 1.00 97.50 85 LYS A O 1
ATOM 725 N N . HIS A 1 86 ? 9.350 -7.183 -8.187 1.00 94.31 86 HIS A N 1
ATOM 726 C CA . HIS A 1 86 ? 8.754 -7.637 -9.439 1.00 94.31 86 HIS A CA 1
ATOM 727 C C . HIS A 1 86 ? 9.256 -6.812 -10.631 1.00 94.31 86 HIS A C 1
ATOM 729 O O . HIS A 1 86 ? 9.810 -7.382 -11.569 1.00 94.31 86 HIS A O 1
ATOM 735 N N . THR A 1 87 ? 9.165 -5.486 -10.549 1.00 94.94 87 THR A N 1
ATOM 736 C CA . THR A 1 87 ? 9.621 -4.552 -11.583 1.00 94.94 87 THR A CA 1
ATOM 737 C C . THR A 1 87 ? 11.118 -4.707 -11.853 1.00 94.94 87 THR A C 1
ATOM 739 O O . THR A 1 87 ? 11.506 -4.832 -13.008 1.00 94.94 87 THR A O 1
ATOM 742 N N . LYS A 1 88 ? 11.973 -4.832 -10.822 1.00 97.25 88 LYS A N 1
ATOM 743 C CA . LYS A 1 88 ? 13.416 -5.101 -11.011 1.00 97.25 88 LYS A CA 1
ATOM 744 C C . LYS A 1 88 ? 13.676 -6.392 -11.781 1.00 97.25 88 LYS A C 1
ATOM 746 O O . LYS A 1 88 ? 14.519 -6.416 -12.668 1.00 97.25 88 LYS A O 1
ATOM 751 N N . ARG A 1 89 ? 12.955 -7.470 -11.460 1.00 96.25 89 ARG A N 1
ATOM 752 C CA . ARG A 1 89 ? 13.100 -8.743 -12.178 1.00 96.25 89 ARG A CA 1
ATOM 753 C C . ARG A 1 89 ? 12.710 -8.602 -13.647 1.00 96.25 89 ARG A C 1
ATOM 755 O O . ARG A 1 89 ? 13.432 -9.097 -14.505 1.00 96.25 89 ARG A O 1
ATOM 762 N N . ASN A 1 90 ? 11.583 -7.954 -13.921 1.00 95.38 90 ASN A N 1
ATOM 763 C CA . ASN A 1 90 ? 11.102 -7.814 -15.289 1.00 95.38 90 ASN A CA 1
ATOM 764 C C . ASN A 1 90 ? 11.939 -6.824 -16.103 1.00 95.38 90 ASN A C 1
ATOM 766 O O . ASN A 1 90 ? 12.096 -7.026 -17.298 1.00 95.38 90 ASN A O 1
ATOM 770 N N . LEU A 1 91 ? 12.519 -5.803 -15.465 1.00 96.62 91 LEU A N 1
ATOM 771 C CA . LEU A 1 91 ? 13.463 -4.889 -16.102 1.00 96.62 91 LEU A CA 1
ATOM 772 C C . LEU A 1 91 ? 14.687 -5.638 -16.639 1.00 96.62 91 LEU A C 1
ATOM 774 O O . LEU A 1 91 ? 15.071 -5.444 -17.790 1.00 96.62 91 LEU A O 1
ATOM 778 N N . GLU A 1 92 ? 15.283 -6.510 -15.823 1.00 96.88 92 GLU A N 1
ATOM 779 C CA . GLU A 1 92 ? 16.413 -7.338 -16.260 1.00 96.88 92 GLU A CA 1
ATOM 780 C C . GLU A 1 92 ? 16.013 -8.280 -17.404 1.00 96.88 92 GLU A C 1
ATOM 782 O O . GLU A 1 92 ? 16.764 -8.435 -18.368 1.00 96.88 92 GLU A O 1
ATOM 787 N N . GLU A 1 93 ? 14.811 -8.864 -17.346 1.00 95.81 93 GLU A N 1
ATOM 788 C CA . GLU A 1 93 ? 14.309 -9.721 -18.424 1.00 95.81 93 GLU A CA 1
ATOM 789 C C . GLU A 1 93 ? 14.063 -8.932 -19.716 1.00 95.81 93 GLU A C 1
ATOM 791 O O . GLU A 1 93 ? 14.506 -9.366 -20.773 1.00 95.81 93 GLU A O 1
ATOM 796 N N . ALA A 1 94 ? 13.458 -7.743 -19.643 1.00 96.06 94 ALA A N 1
ATOM 797 C CA . ALA A 1 94 ? 13.208 -6.878 -20.797 1.00 96.06 94 ALA A CA 1
ATOM 798 C C . ALA A 1 94 ? 14.510 -6.366 -21.434 1.00 96.06 94 ALA A C 1
ATOM 800 O O . ALA A 1 94 ? 14.582 -6.178 -22.646 1.00 96.06 94 ALA A O 1
ATOM 801 N N . LYS A 1 95 ? 15.568 -6.167 -20.635 1.00 95.25 95 LYS A N 1
ATOM 802 C CA . LYS A 1 95 ? 16.913 -5.838 -21.139 1.00 95.25 95 LYS A CA 1
ATOM 803 C C . LYS A 1 95 ? 17.560 -7.012 -21.871 1.00 95.25 95 LYS A C 1
ATOM 805 O O . LYS A 1 95 ? 18.302 -6.793 -22.826 1.00 95.25 95 LYS A O 1
ATOM 810 N N . ARG A 1 96 ? 17.303 -8.243 -21.423 1.00 96.50 96 ARG A N 1
ATOM 811 C CA . ARG A 1 96 ? 17.871 -9.461 -22.014 1.00 96.50 96 ARG A CA 1
ATOM 812 C C . ARG A 1 96 ? 17.103 -9.928 -23.252 1.00 96.50 96 ARG A C 1
ATOM 814 O O . ARG A 1 96 ? 17.731 -10.284 -24.244 1.00 96.50 96 ARG A O 1
ATOM 821 N N . ASN A 1 97 ? 15.776 -9.925 -23.172 1.00 95.44 97 ASN A N 1
ATOM 822 C CA . ASN A 1 97 ? 14.841 -10.504 -24.134 1.00 95.44 97 ASN A CA 1
ATOM 823 C C . ASN A 1 97 ? 13.696 -9.510 -24.430 1.00 95.44 97 ASN A C 1
ATOM 825 O O . ASN A 1 97 ? 12.558 -9.741 -24.021 1.00 95.44 97 ASN A O 1
ATOM 829 N N . PRO A 1 98 ? 13.972 -8.391 -25.125 1.00 90.06 98 PRO A N 1
ATOM 830 C CA . PRO A 1 98 ? 13.010 -7.295 -25.289 1.00 90.06 98 PRO A CA 1
ATOM 831 C C . PRO A 1 98 ? 11.725 -7.684 -26.036 1.00 90.06 98 PRO A C 1
ATOM 833 O O . PRO A 1 98 ? 10.693 -7.057 -25.826 1.00 90.06 98 PRO A O 1
ATOM 836 N N . ASP A 1 99 ? 11.771 -8.721 -26.877 1.00 92.69 99 ASP A N 1
ATOM 837 C CA . ASP A 1 99 ? 10.614 -9.202 -27.643 1.00 92.69 99 ASP A CA 1
ATOM 838 C C . ASP A 1 99 ? 9.748 -10.223 -26.869 1.00 92.69 99 ASP A C 1
ATOM 840 O O . ASP A 1 99 ? 8.706 -10.650 -27.367 1.00 92.69 99 ASP A O 1
ATOM 844 N N . GLU A 1 100 ? 10.163 -10.640 -25.664 1.00 89.56 100 GLU A N 1
ATOM 845 C CA . GLU A 1 100 ? 9.466 -11.653 -24.850 1.00 89.56 100 GLU A CA 1
ATOM 846 C C . GLU A 1 100 ? 8.712 -11.063 -23.643 1.00 89.56 100 GLU A C 1
ATOM 848 O O . GLU A 1 100 ? 8.056 -11.798 -22.899 1.00 89.56 100 GLU A O 1
ATOM 853 N N . THR A 1 101 ? 8.778 -9.745 -23.431 1.00 89.12 101 THR A N 1
ATOM 854 C CA . THR A 1 101 ? 8.148 -9.069 -22.288 1.00 89.12 101 THR A CA 1
ATOM 855 C C . THR A 1 101 ? 6.917 -8.259 -22.685 1.00 89.12 101 THR A C 1
ATOM 857 O O . THR A 1 101 ? 6.782 -7.779 -23.806 1.00 89.12 101 THR A O 1
ATOM 860 N N . TRP A 1 102 ? 5.993 -8.092 -21.734 1.00 85.75 102 TRP A N 1
ATOM 861 C CA . TRP A 1 102 ? 4.769 -7.303 -21.932 1.00 85.75 102 TRP A CA 1
ATOM 862 C C . TRP A 1 102 ? 5.024 -5.796 -21.996 1.00 85.75 102 TRP A C 1
ATOM 864 O O . TRP A 1 102 ? 4.265 -5.080 -22.640 1.00 85.75 102 TRP A O 1
ATOM 874 N N . TYR A 1 103 ? 6.083 -5.340 -21.327 1.00 90.31 103 TYR A N 1
ATOM 875 C CA . TYR A 1 103 ? 6.509 -3.947 -21.282 1.00 90.31 103 TYR A CA 1
ATOM 876 C C . TYR A 1 103 ? 7.983 -3.845 -21.665 1.00 90.31 103 TYR A C 1
ATOM 878 O O . TYR A 1 103 ? 8.756 -4.798 -21.519 1.00 90.31 103 TYR A O 1
ATOM 886 N N . THR A 1 104 ? 8.368 -2.670 -22.139 1.00 94.69 104 THR A N 1
ATOM 887 C CA . THR A 1 104 ? 9.746 -2.308 -22.464 1.00 94.69 104 THR A CA 1
ATOM 888 C C . THR A 1 104 ? 10.575 -2.054 -21.202 1.00 94.69 104 THR A C 1
ATOM 890 O O . THR A 1 104 ? 10.053 -1.773 -20.121 1.00 94.69 104 THR A O 1
ATOM 893 N N . ALA A 1 105 ? 11.904 -2.088 -21.339 1.00 96.25 105 ALA A N 1
ATOM 894 C CA . ALA A 1 105 ? 12.805 -1.708 -20.251 1.00 96.25 105 ALA A CA 1
ATOM 895 C C . ALA A 1 105 ? 12.573 -0.258 -19.775 1.00 96.25 105 ALA A C 1
ATOM 897 O O . ALA A 1 105 ? 12.633 0.001 -18.577 1.00 96.25 105 ALA A O 1
ATOM 898 N N . GLU A 1 106 ? 12.250 0.667 -20.687 1.00 95.75 106 GLU A N 1
ATOM 899 C CA . GLU A 1 106 ? 11.953 2.067 -20.344 1.00 95.75 106 GLU A CA 1
ATOM 900 C C . GLU A 1 106 ? 10.679 2.187 -19.489 1.00 95.75 106 GLU A C 1
ATOM 902 O O . GLU A 1 106 ? 10.626 2.977 -18.547 1.00 95.75 106 GLU A O 1
ATOM 907 N N . GLU A 1 107 ? 9.647 1.395 -19.786 1.00 94.81 107 GLU A N 1
ATOM 908 C CA . GLU A 1 107 ? 8.415 1.365 -18.989 1.00 94.81 107 GLU A CA 1
ATOM 909 C C . GLU A 1 107 ? 8.666 0.825 -17.577 1.00 94.81 107 GLU A C 1
ATOM 911 O O . GLU A 1 107 ? 8.224 1.436 -16.605 1.00 94.81 107 GLU A O 1
ATOM 916 N N . TYR A 1 108 ? 9.448 -0.250 -17.436 1.00 95.56 108 TYR A N 1
ATOM 917 C CA . TYR A 1 108 ? 9.826 -0.758 -16.115 1.00 95.56 108 TYR A CA 1
ATOM 918 C C . TYR A 1 108 ? 10.735 0.200 -15.331 1.00 95.56 108 TYR A C 1
ATOM 920 O O . TYR A 1 108 ? 10.650 0.258 -14.105 1.00 95.56 108 TYR A O 1
ATOM 928 N N . GLU A 1 109 ? 11.587 0.978 -16.000 1.00 96.38 109 GLU A N 1
ATOM 929 C CA . GLU A 1 109 ? 12.380 2.024 -15.341 1.00 96.38 109 GLU A CA 1
ATOM 930 C C . GLU A 1 109 ? 11.485 3.133 -14.771 1.00 96.38 109 GLU A C 1
ATOM 932 O O . GLU A 1 109 ? 11.692 3.547 -13.629 1.00 96.38 109 GLU A O 1
ATOM 937 N N . LYS A 1 110 ? 10.434 3.538 -15.498 1.00 95.50 110 LYS A N 1
ATOM 938 C CA . LYS A 1 110 ? 9.429 4.499 -15.003 1.00 95.50 110 LYS A CA 1
ATOM 939 C C . LYS A 1 110 ? 8.639 3.956 -13.815 1.00 95.50 110 LYS A C 1
ATOM 941 O O . LYS A 1 110 ? 8.415 4.683 -12.849 1.00 95.50 110 LYS A O 1
ATOM 946 N N . GLU A 1 111 ? 8.231 2.686 -13.862 1.00 94.31 111 GLU A N 1
ATOM 947 C CA . GLU A 1 111 ? 7.581 2.035 -12.718 1.00 94.31 111 GLU A CA 1
ATOM 948 C C . GLU A 1 111 ? 8.481 2.043 -11.480 1.00 94.31 111 GLU A C 1
ATOM 950 O O . GLU A 1 111 ? 8.023 2.347 -10.376 1.00 94.31 111 GLU A O 1
ATOM 955 N N . LEU A 1 112 ? 9.767 1.731 -11.658 1.00 95.56 112 LEU A N 1
ATOM 956 C CA . LEU A 1 112 ? 10.712 1.680 -10.552 1.00 95.56 112 LEU A CA 1
ATOM 957 C C . LEU A 1 112 ? 10.964 3.068 -9.952 1.00 95.56 112 LEU A C 1
ATOM 959 O O . LEU A 1 112 ? 10.974 3.203 -8.729 1.00 95.56 112 LEU A O 1
ATOM 963 N N . GLU A 1 113 ? 11.097 4.098 -10.790 1.00 95.69 113 GLU A N 1
ATOM 964 C CA . GLU A 1 113 ? 11.211 5.488 -10.342 1.00 95.69 113 GLU A CA 1
ATOM 965 C C . GLU A 1 113 ? 9.992 5.902 -9.503 1.00 95.69 113 GLU A C 1
ATOM 967 O O . GLU A 1 113 ? 10.150 6.468 -8.421 1.00 95.69 113 GLU A O 1
ATOM 972 N N . ALA A 1 114 ? 8.778 5.556 -9.943 1.00 93.25 114 ALA A N 1
ATOM 973 C CA . ALA A 1 114 ? 7.548 5.866 -9.217 1.00 93.25 114 ALA A CA 1
ATOM 974 C C . ALA A 1 114 ? 7.466 5.187 -7.837 1.00 93.25 114 ALA A C 1
ATOM 976 O O . ALA A 1 114 ? 6.929 5.772 -6.893 1.00 93.25 114 ALA A O 1
ATOM 977 N N . LEU A 1 115 ? 7.996 3.966 -7.714 1.00 93.19 115 LEU A N 1
ATOM 978 C CA . LEU A 1 115 ? 8.029 3.203 -6.463 1.00 93.19 115 LEU A CA 1
ATOM 979 C C . LEU A 1 115 ? 9.113 3.695 -5.488 1.00 93.19 115 LEU A C 1
ATOM 981 O O . LEU A 1 115 ? 8.932 3.601 -4.269 1.00 93.19 115 LEU A O 1
ATOM 985 N N . GLU A 1 116 ? 10.237 4.202 -6.001 1.00 91.06 116 GLU A N 1
ATOM 986 C CA . GLU A 1 116 ? 11.388 4.624 -5.191 1.00 91.06 116 GLU A CA 1
ATOM 987 C C . GLU A 1 116 ? 11.354 6.119 -4.800 1.00 91.06 116 GLU A C 1
ATOM 989 O O . GLU A 1 116 ? 11.901 6.462 -3.747 1.00 91.06 116 GLU A O 1
ATOM 994 N N . ALA A 1 117 ? 10.649 6.977 -5.555 1.00 82.81 117 ALA A N 1
ATOM 995 C CA . ALA A 1 117 ? 10.460 8.418 -5.288 1.00 82.81 117 ALA A CA 1
ATOM 996 C C . ALA A 1 117 ? 9.845 8.716 -3.914 1.00 82.81 117 ALA A C 1
ATOM 998 O O . ALA A 1 117 ? 10.422 9.477 -3.106 1.00 82.81 117 ALA A O 1
#

pLDDT: mean 93.07, std 8.29, range [44.47, 98.69]

Foldseek 3Di:
DPDLVVLLVVLLQLQCQQVVLDPFPPQSNDKDWDWDDDDPDQIKIKIWGRHDQLHGDIDDIHRDPVVRSVVSSVSSVVSLVVQLVVLVVLLVVCVVPVPPHPDHNVSSVSSNVSSVD